Protein AF-A0A2G1WQJ3-F1 (afdb_monomer_lite)

Sequence (79 aa):
MHSDEELLEERLKWLKEAKRVQESRINHHQNPYLECFKNHYLPIQFQRLTDIDSSVLEEHIERLERDLQDAKEGEFKKK

Structure (mmCIF, N/CA/C/O backbone):
data_AF-A0A2G1WQJ3-F1
#
_entry.id   AF-A0A2G1WQJ3-F1
#
loop_
_atom_site.group_PDB
_atom_site.id
_atom_site.type_symbol
_atom_site.label_atom_id
_atom_site.label_alt_id
_atom_site.label_comp_id
_atom_site.label_asym_id
_atom_site.label_entity_id
_atom_site.label_seq_id
_a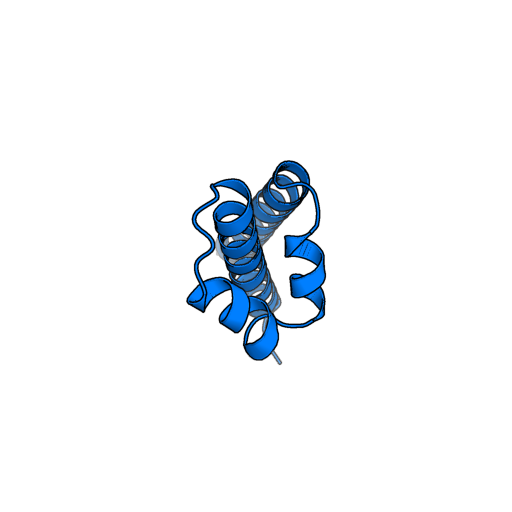tom_site.pdbx_PDB_ins_code
_atom_site.Cartn_x
_atom_site.Cartn_y
_atom_site.Cartn_z
_atom_site.occupancy
_atom_site.B_iso_or_equiv
_atom_site.auth_seq_id
_atom_site.auth_comp_id
_atom_site.auth_asym_id
_atom_site.auth_atom_id
_atom_site.pdbx_PDB_model_num
ATOM 1 N N . MET A 1 1 ? -21.014 -4.187 7.403 1.00 52.81 1 MET A N 1
ATOM 2 C CA . MET A 1 1 ? -20.564 -2.790 7.549 1.00 52.81 1 MET A CA 1
ATOM 3 C C . MET A 1 1 ? -19.120 -2.885 7.981 1.00 52.81 1 MET A C 1
ATOM 5 O O . MET A 1 1 ? -18.904 -3.437 9.048 1.00 52.81 1 MET A O 1
ATOM 9 N N . HIS A 1 2 ? -18.176 -2.499 7.125 1.00 62.16 2 HIS A N 1
ATOM 10 C CA . HIS A 1 2 ? -16.772 -2.404 7.532 1.00 62.16 2 HIS A CA 1
ATOM 11 C C . HIS A 1 2 ? -16.593 -1.134 8.352 1.00 62.16 2 HIS A C 1
ATOM 13 O O . HIS A 1 2 ? -17.254 -0.135 8.050 1.00 62.16 2 HIS A O 1
ATOM 19 N N . SER A 1 3 ? -15.784 -1.192 9.407 1.00 80.31 3 SER A N 1
ATOM 20 C CA . SER A 1 3 ? -15.418 0.022 10.135 1.00 80.31 3 SER A CA 1
ATOM 21 C C . SER A 1 3 ? -14.530 0.899 9.248 1.00 80.31 3 SER A C 1
ATOM 23 O O . SER A 1 3 ? -13.857 0.410 8.336 1.00 80.31 3 SER A O 1
ATOM 25 N N . ASP A 1 4 ? -14.522 2.206 9.504 1.00 77.19 4 ASP A N 1
ATOM 26 C CA . ASP A 1 4 ? -13.639 3.130 8.783 1.00 77.19 4 ASP A CA 1
ATOM 27 C C . ASP A 1 4 ? -12.160 2.726 8.945 1.00 77.19 4 ASP A C 1
ATOM 29 O O . ASP A 1 4 ? -11.368 2.882 8.019 1.00 77.19 4 ASP A O 1
ATOM 33 N N . GLU A 1 5 ? -11.807 2.115 10.079 1.00 81.75 5 GLU A N 1
ATOM 34 C CA . GLU A 1 5 ? -10.493 1.524 10.337 1.00 81.75 5 GLU A CA 1
ATOM 35 C C . GLU A 1 5 ? -10.173 0.366 9.380 1.00 81.75 5 GLU A C 1
ATOM 37 O O . GLU A 1 5 ? -9.134 0.395 8.726 1.00 81.75 5 GLU A O 1
ATOM 42 N N . GLU A 1 6 ? -11.071 -0.617 9.232 1.00 83.81 6 GLU A N 1
ATOM 43 C CA . GLU A 1 6 ? -10.869 -1.757 8.321 1.00 83.81 6 GLU A CA 1
ATOM 44 C C . GLU A 1 6 ? -10.665 -1.290 6.871 1.00 83.81 6 GLU A C 1
ATOM 46 O O . GLU A 1 6 ? -9.811 -1.813 6.151 1.00 83.81 6 GLU A O 1
ATOM 51 N N . LEU A 1 7 ? -11.415 -0.267 6.446 1.00 84.69 7 LEU A N 1
ATOM 52 C CA . LEU A 1 7 ? -11.281 0.325 5.114 1.00 84.69 7 LEU A CA 1
ATOM 53 C C . LEU A 1 7 ? -9.935 1.040 4.931 1.00 84.69 7 LEU A C 1
ATOM 55 O O . LEU A 1 7 ? -9.326 0.944 3.860 1.00 84.69 7 LEU A O 1
ATOM 59 N N . LEU A 1 8 ? -9.462 1.755 5.956 1.00 83.88 8 LEU A N 1
ATOM 60 C CA . LEU A 1 8 ? -8.156 2.414 5.945 1.00 83.88 8 LEU A CA 1
ATOM 61 C C . LEU A 1 8 ? -7.016 1.391 5.930 1.00 83.88 8 LEU A C 1
ATOM 63 O O . LEU A 1 8 ? -6.086 1.543 5.137 1.00 83.88 8 LEU A O 1
ATOM 67 N N . GLU A 1 9 ? -7.102 0.326 6.728 1.00 87.56 9 GLU A N 1
ATOM 68 C CA . GLU A 1 9 ? -6.107 -0.750 6.754 1.00 87.56 9 GLU A CA 1
ATOM 69 C C . GLU A 1 9 ? -6.028 -1.495 5.421 1.00 87.56 9 GLU A C 1
ATOM 71 O O . GLU A 1 9 ? -4.933 -1.720 4.893 1.00 87.56 9 GLU A O 1
ATOM 76 N N . GLU A 1 10 ? -7.176 -1.838 4.831 1.00 89.19 10 GLU A N 1
ATOM 77 C CA . GLU A 1 10 ? -7.214 -2.486 3.524 1.00 89.19 10 GLU A CA 1
ATOM 78 C C . GLU A 1 10 ? -6.612 -1.578 2.444 1.00 89.19 10 GLU A C 1
ATOM 80 O O . GLU A 1 10 ? -5.783 -2.010 1.635 1.00 89.19 10 GLU A O 1
ATOM 85 N N . ARG A 1 11 ? -6.974 -0.293 2.449 1.00 88.44 11 ARG A N 1
ATOM 86 C CA . ARG A 1 11 ? -6.431 0.682 1.503 1.00 88.44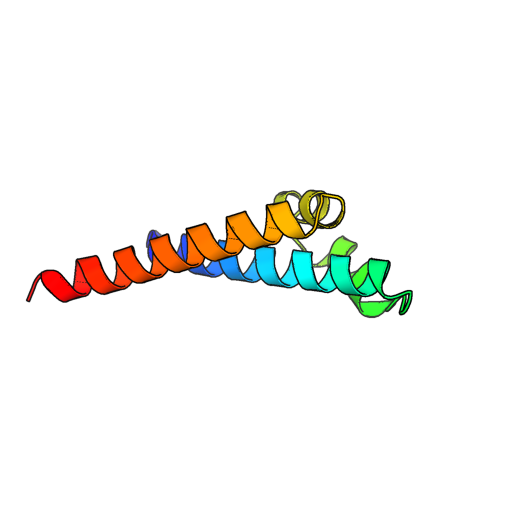 11 ARG A CA 1
ATOM 87 C C . ARG A 1 11 ? -4.923 0.851 1.666 1.00 88.44 11 ARG A C 1
ATOM 89 O O . ARG A 1 11 ? -4.208 0.861 0.663 1.00 88.44 11 ARG A O 1
ATOM 96 N N . LEU A 1 12 ? -4.434 0.924 2.903 1.00 90.38 12 LEU A N 1
ATOM 97 C CA . LEU A 1 12 ? -3.010 1.012 3.215 1.00 90.38 12 LEU A CA 1
ATOM 98 C C . LEU A 1 12 ? -2.248 -0.217 2.706 1.00 90.38 12 LEU A C 1
ATOM 100 O O . LEU A 1 12 ? -1.193 -0.086 2.083 1.00 90.38 12 LEU A O 1
ATOM 104 N N . LYS A 1 13 ? -2.801 -1.414 2.926 1.00 91.50 13 LYS A N 1
ATOM 105 C CA . LYS A 1 13 ? -2.228 -2.676 2.447 1.00 91.50 13 LYS A CA 1
ATOM 106 C C . LYS A 1 13 ? -2.025 -2.652 0.934 1.00 91.50 13 LYS A C 1
ATOM 108 O O . LYS A 1 13 ? -0.936 -2.964 0.456 1.00 91.50 13 LYS A O 1
ATOM 113 N N . TRP A 1 14 ? -3.047 -2.254 0.179 1.00 91.94 14 TRP A N 1
ATOM 114 C CA . TRP A 1 14 ? -2.956 -2.211 -1.279 1.00 91.94 14 TRP A CA 1
ATOM 115 C C . TRP A 1 14 ? -1.997 -1.135 -1.796 1.00 91.94 14 TRP A C 1
ATOM 117 O O . TRP A 1 14 ? -1.312 -1.367 -2.791 1.00 91.94 14 TRP A O 1
ATOM 127 N N . LEU A 1 15 ? -1.889 0.007 -1.113 1.00 89.88 15 LEU A N 1
ATOM 128 C CA . LEU A 1 15 ? -0.904 1.041 -1.447 1.00 89.88 15 LEU A CA 1
ATOM 129 C C . LEU A 1 15 ? 0.535 0.561 -1.234 1.00 89.88 15 LEU A C 1
ATOM 131 O O . LEU A 1 15 ? 1.387 0.787 -2.092 1.00 89.88 15 LEU A O 1
ATOM 135 N N . LYS A 1 16 ? 0.799 -0.155 -0.135 1.00 90.00 16 LYS A N 1
ATOM 136 C CA . LYS A 1 16 ? 2.113 -0.760 0.130 1.00 90.00 16 LYS A CA 1
ATOM 137 C C . LYS A 1 16 ? 2.480 -1.805 -0.922 1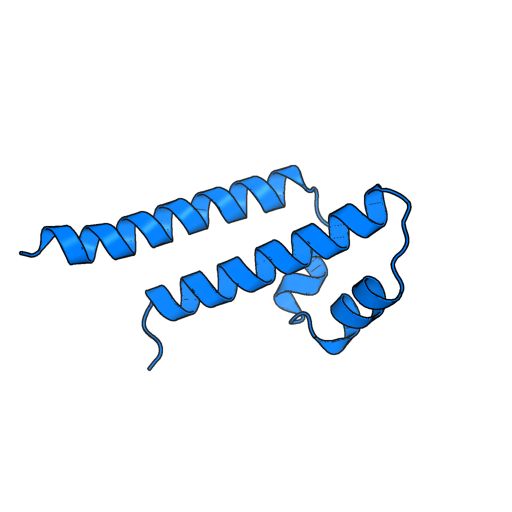.00 90.00 16 LYS A C 1
ATOM 139 O O . LYS A 1 16 ? 3.606 -1.812 -1.415 1.00 90.00 16 LYS A O 1
ATOM 144 N N . GLU A 1 17 ? 1.528 -2.645 -1.322 1.00 91.12 17 GLU A N 1
ATOM 145 C CA . GLU A 1 17 ? 1.753 -3.618 -2.396 1.00 91.12 17 GLU A CA 1
ATOM 146 C C . GLU A 1 17 ? 1.972 -2.936 -3.759 1.00 91.12 17 GLU A C 1
ATOM 148 O O . GLU A 1 17 ? 2.840 -3.360 -4.522 1.00 91.12 17 GLU A O 1
ATOM 153 N N . ALA A 1 18 ? 1.267 -1.838 -4.057 1.00 89.75 18 ALA A N 1
ATOM 154 C CA . ALA A 1 18 ? 1.519 -1.044 -5.260 1.00 89.75 18 ALA A CA 1
ATOM 155 C C . ALA A 1 18 ? 2.937 -0.439 -5.266 1.00 89.75 18 ALA A C 1
ATOM 157 O O . ALA A 1 18 ? 3.635 -0.536 -6.279 1.00 89.75 18 ALA A O 1
ATOM 158 N N . LYS A 1 19 ? 3.398 0.094 -4.123 1.00 89.44 19 LYS A N 1
ATOM 159 C CA . LYS A 1 19 ? 4.770 0.603 -3.949 1.00 89.44 19 LYS A CA 1
ATOM 160 C C . LYS A 1 19 ? 5.800 -0.498 -4.198 1.00 89.44 19 LYS A C 1
ATOM 162 O O . LYS A 1 19 ? 6.738 -0.306 -4.963 1.00 89.44 19 LYS A O 1
ATOM 167 N N . ARG A 1 20 ? 5.579 -1.691 -3.642 1.00 88.31 20 ARG A N 1
ATOM 168 C CA . ARG A 1 20 ? 6.456 -2.856 -3.836 1.00 88.31 20 ARG A CA 1
ATOM 169 C C . ARG A 1 20 ? 6.586 -3.265 -5.308 1.00 88.31 20 ARG A C 1
ATOM 171 O O . ARG A 1 20 ? 7.681 -3.586 -5.771 1.00 88.31 20 ARG A O 1
ATOM 178 N N . VAL A 1 21 ? 5.478 -3.263 -6.053 1.00 88.25 21 VAL A N 1
ATOM 179 C CA . VAL A 1 21 ? 5.487 -3.528 -7.503 1.00 88.25 21 VAL A CA 1
ATOM 180 C C . VAL A 1 21 ? 6.287 -2.451 -8.238 1.00 88.25 21 VAL A C 1
ATOM 182 O O . VAL A 1 21 ? 7.110 -2.771 -9.096 1.00 88.25 21 VAL A O 1
ATOM 185 N N . GLN A 1 22 ? 6.077 -1.182 -7.892 1.00 86.94 22 GLN A N 1
ATOM 186 C CA . GLN A 1 22 ? 6.783 -0.058 -8.498 1.00 86.94 22 GLN A CA 1
ATOM 187 C C . GLN A 1 22 ? 8.300 -0.120 -8.250 1.00 86.94 22 GLN A C 1
ATOM 189 O O . GLN A 1 22 ? 9.081 -0.013 -9.196 1.00 86.94 22 GLN A O 1
ATOM 194 N N . GLU A 1 23 ? 8.729 -0.356 -7.009 1.00 86.00 23 GLU A N 1
ATOM 195 C CA . GLU A 1 23 ? 10.143 -0.491 -6.638 1.00 86.00 23 GLU A CA 1
ATOM 196 C C . GLU A 1 23 ? 10.825 -1.634 -7.395 1.00 86.00 23 GLU A C 1
ATOM 198 O O . GLU A 1 23 ? 11.955 -1.488 -7.861 1.00 86.00 23 GLU A O 1
ATOM 203 N N . SER A 1 24 ? 10.133 -2.762 -7.587 1.00 84.94 24 SER A N 1
ATOM 204 C CA . SER A 1 24 ? 10.652 -3.872 -8.394 1.00 84.94 24 SER A CA 1
ATOM 205 C C . SER A 1 24 ? 10.908 -3.471 -9.847 1.00 84.94 24 SER A C 1
ATOM 207 O O . SER A 1 24 ? 11.875 -3.946 -10.441 1.00 84.94 24 SER A O 1
ATOM 209 N N . ARG A 1 25 ? 10.078 -2.591 -10.423 1.00 79.50 25 ARG A N 1
ATOM 210 C CA . ARG A 1 25 ? 10.271 -2.094 -11.795 1.00 79.50 25 ARG A CA 1
ATOM 211 C C . ARG A 1 25 ? 11.446 -1.123 -11.886 1.00 79.50 25 ARG A C 1
ATOM 213 O O . ARG A 1 25 ? 12.219 -1.220 -12.835 1.00 79.50 25 ARG A O 1
ATOM 220 N N . ILE A 1 26 ? 11.599 -0.234 -10.901 1.00 78.94 26 ILE A N 1
ATOM 221 C CA . ILE A 1 26 ? 12.696 0.750 -10.845 1.00 78.94 26 ILE A CA 1
ATOM 222 C C . ILE A 1 26 ? 14.046 0.058 -10.629 1.00 78.94 26 ILE A C 1
ATOM 224 O O . ILE A 1 26 ? 15.019 0.372 -11.306 1.00 78.94 26 ILE A O 1
ATOM 228 N N . ASN A 1 27 ? 14.106 -0.935 -9.740 1.00 77.38 27 ASN A N 1
ATOM 229 C CA . ASN A 1 27 ? 15.350 -1.624 -9.390 1.00 77.38 27 ASN A CA 1
ATOM 230 C C . ASN A 1 27 ? 15.864 -2.585 -10.482 1.00 77.38 27 ASN A C 1
ATOM 232 O O . ASN A 1 27 ? 16.768 -3.372 -10.213 1.00 77.38 27 ASN A O 1
ATOM 236 N N . HIS A 1 28 ? 15.280 -2.575 -11.691 1.00 65.75 28 HIS A N 1
ATOM 237 C CA . HIS A 1 28 ? 15.585 -3.457 -12.832 1.00 65.75 28 HIS A CA 1
ATOM 238 C C . HIS A 1 28 ? 15.530 -4.972 -12.554 1.00 65.75 28 HIS A C 1
ATOM 240 O O . HIS A 1 28 ? 15.688 -5.782 -13.466 1.00 65.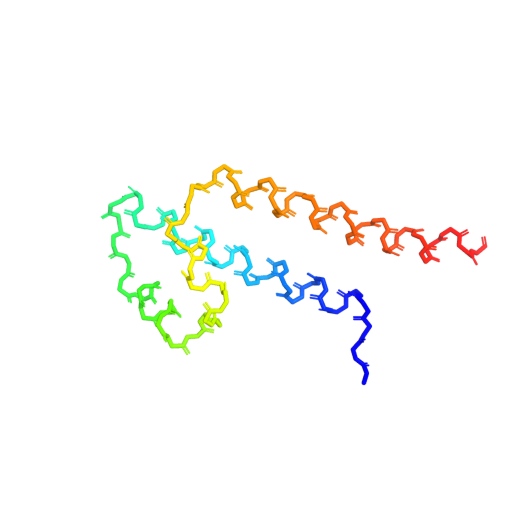75 28 HIS A O 1
ATOM 246 N N . HIS A 1 29 ? 15.210 -5.376 -11.327 1.00 66.81 29 HIS A N 1
ATOM 247 C CA . HIS A 1 29 ? 14.782 -6.714 -10.970 1.00 66.81 29 HIS A CA 1
ATOM 248 C C . HIS A 1 29 ? 13.318 -6.868 -11.374 1.00 66.81 29 HIS A C 1
ATOM 250 O O . HIS A 1 29 ? 12.427 -6.847 -10.526 1.00 66.81 29 HIS A O 1
ATOM 256 N N . GLN A 1 30 ? 13.068 -6.998 -12.682 1.00 65.00 30 GLN A N 1
ATOM 257 C CA . GLN A 1 30 ? 11.752 -7.361 -13.202 1.00 65.00 30 GLN A CA 1
ATOM 258 C C . GLN A 1 30 ? 11.356 -8.710 -12.610 1.00 65.00 30 GLN A C 1
ATOM 260 O O . GLN A 1 30 ? 11.779 -9.767 -13.078 1.00 65.00 30 GLN A O 1
ATOM 265 N N . ASN A 1 31 ? 10.581 -8.666 -11.531 1.00 81.44 31 ASN A N 1
ATOM 266 C CA . ASN A 1 31 ? 10.103 -9.857 -10.873 1.00 81.44 31 ASN A CA 1
ATOM 267 C C . ASN A 1 31 ? 8.802 -10.284 -11.570 1.00 81.44 31 ASN A C 1
ATOM 269 O O . ASN A 1 31 ? 7.78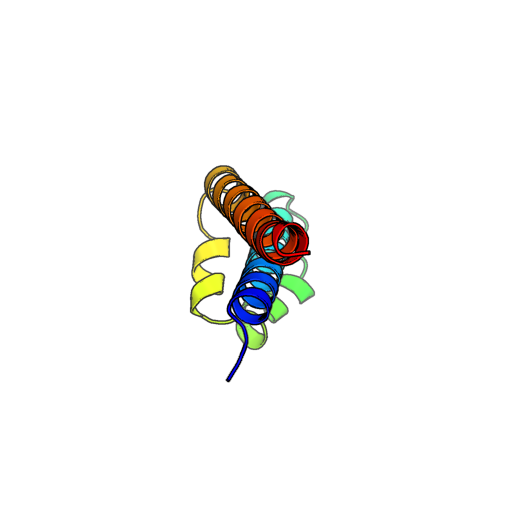0 -9.614 -11.391 1.00 81.44 31 ASN A O 1
ATOM 273 N N . PRO A 1 32 ? 8.799 -11.389 -12.340 1.00 83.12 32 PRO A N 1
ATOM 274 C CA . PRO A 1 32 ? 7.611 -11.831 -13.069 1.00 83.12 32 PRO A CA 1
ATOM 275 C C . PRO A 1 32 ? 6.432 -12.128 -12.133 1.00 83.12 32 PRO A C 1
ATOM 277 O O . PRO A 1 32 ? 5.277 -11.984 -12.530 1.00 83.12 32 PRO A O 1
ATOM 280 N N . TYR A 1 33 ? 6.706 -12.470 -10.869 1.00 86.38 33 TYR A N 1
ATOM 281 C CA . TYR A 1 33 ? 5.672 -12.607 -9.849 1.00 86.38 33 TYR A CA 1
ATOM 282 C C . TYR A 1 33 ? 4.960 -11.277 -9.569 1.00 86.38 33 TYR A C 1
ATOM 284 O O . TYR A 1 33 ? 3.737 -11.253 -9.489 1.00 86.38 33 TYR A O 1
ATOM 292 N N . LEU A 1 34 ? 5.697 -10.168 -9.452 1.00 85.44 34 LEU A N 1
ATOM 293 C CA . LEU A 1 34 ? 5.122 -8.855 -9.133 1.00 85.44 34 LEU A CA 1
ATOM 294 C C . LEU A 1 34 ? 4.371 -8.244 -10.325 1.00 85.44 34 LEU A C 1
ATOM 296 O O . LEU A 1 34 ? 3.338 -7.606 -10.132 1.00 85.44 34 LEU A O 1
ATOM 300 N N . GLU A 1 35 ? 4.815 -8.517 -11.552 1.00 84.38 35 GLU A N 1
ATOM 301 C CA . GLU A 1 35 ? 4.056 -8.202 -12.772 1.00 84.38 35 GLU A CA 1
ATOM 302 C C . GLU A 1 35 ? 2.743 -9.000 -12.842 1.00 84.38 35 GLU A C 1
ATOM 304 O O . GLU A 1 35 ? 1.670 -8.446 -13.089 1.00 84.38 35 GLU A O 1
ATOM 309 N N . CYS A 1 36 ? 2.782 -10.305 -12.553 1.00 88.38 36 CYS A N 1
ATOM 310 C CA . CYS A 1 36 ? 1.567 -11.117 -12.473 1.00 88.38 36 CYS A CA 1
ATOM 311 C C . CYS A 1 36 ? 0.632 -10.624 -11.356 1.00 88.38 36 CYS A C 1
ATOM 313 O O . CYS A 1 36 ? -0.583 -10.546 -11.555 1.00 88.38 36 CYS A O 1
ATOM 315 N N . PHE A 1 37 ? 1.201 -10.244 -10.210 1.00 88.94 37 PHE A N 1
ATOM 316 C CA . PHE A 1 37 ? 0.478 -9.706 -9.065 1.00 88.94 37 PHE A CA 1
ATOM 317 C C . PHE A 1 37 ? -0.254 -8.403 -9.401 1.00 88.94 37 PHE A C 1
ATOM 319 O O . PHE A 1 37 ? -1.452 -8.299 -9.131 1.00 88.94 37 PHE A O 1
ATOM 326 N N . LYS A 1 38 ? 0.422 -7.451 -10.065 1.00 87.19 38 LYS A N 1
ATOM 327 C CA . LYS A 1 38 ? -0.192 -6.206 -10.558 1.00 87.19 38 LYS A CA 1
ATOM 328 C C . LYS A 1 38 ? -1.440 -6.493 -11.390 1.00 87.19 38 LYS A C 1
ATOM 330 O O . LYS A 1 38 ? -2.462 -5.852 -11.189 1.00 87.19 38 LYS A O 1
ATOM 335 N N . ASN A 1 39 ? -1.360 -7.457 -12.304 1.00 86.88 39 ASN A N 1
ATOM 336 C CA . ASN A 1 39 ? -2.423 -7.701 -13.277 1.00 86.88 39 ASN A CA 1
ATOM 337 C C . ASN A 1 39 ? -3.605 -8.514 -12.719 1.00 86.88 39 ASN A C 1
ATOM 339 O O . ASN A 1 39 ? -4.735 -8.292 -13.146 1.00 86.88 39 ASN A O 1
ATOM 343 N N . HIS A 1 40 ? -3.365 -9.437 -11.779 1.00 87.94 40 HIS A N 1
ATOM 344 C CA . HIS A 1 40 ? -4.386 -10.401 -11.333 1.00 87.94 40 HIS A CA 1
ATOM 345 C C . HIS A 1 40 ? -4.886 -10.190 -9.901 1.00 87.94 40 HIS A C 1
ATOM 347 O O . HIS A 1 40 ? -6.004 -10.593 -9.592 1.00 87.94 40 HIS A O 1
ATOM 353 N N . TYR A 1 41 ? -4.075 -9.591 -9.026 1.00 88.38 41 TYR A N 1
ATOM 354 C CA . TYR A 1 41 ? -4.367 -9.507 -7.591 1.00 88.38 41 TYR A CA 1
ATOM 355 C C . TYR A 1 41 ? -4.513 -8.072 -7.097 1.00 88.38 41 TYR A C 1
ATOM 357 O O . TYR A 1 41 ? -5.299 -7.818 -6.188 1.00 88.38 41 TYR A O 1
ATOM 365 N N . LEU A 1 42 ? -3.780 -7.129 -7.691 1.00 89.62 42 LEU A N 1
ATOM 366 C CA . LEU A 1 42 ? -3.867 -5.728 -7.311 1.00 89.62 42 LEU A CA 1
ATOM 367 C C . LEU A 1 42 ? -5.169 -5.119 -7.869 1.00 89.62 42 LEU A C 1
ATOM 369 O O . LEU A 1 42 ? -5.386 -5.172 -9.085 1.00 89.62 42 LEU A O 1
ATOM 373 N N . PRO A 1 43 ? -6.037 -4.513 -7.037 1.00 91.94 43 PRO A N 1
ATOM 374 C CA . PRO A 1 43 ? -7.268 -3.910 -7.534 1.00 91.94 43 PRO A CA 1
ATOM 375 C C . PRO A 1 43 ? -6.977 -2.776 -8.524 1.00 91.94 43 PRO A C 1
ATOM 377 O O . PRO A 1 43 ? -6.024 -2.015 -8.349 1.00 91.94 43 PRO A O 1
ATOM 380 N N . ILE A 1 44 ? -7.832 -2.618 -9.541 1.00 87.69 44 ILE A N 1
ATOM 381 C CA . ILE A 1 44 ? -7.633 -1.685 -10.672 1.00 87.69 44 ILE A CA 1
ATOM 382 C C . ILE A 1 44 ? -7.313 -0.254 -10.212 1.00 87.69 44 ILE A C 1
ATOM 384 O O . ILE A 1 44 ? -6.471 0.422 -10.804 1.00 87.69 44 ILE A O 1
ATOM 388 N N . GLN A 1 45 ? -7.950 0.203 -9.133 1.00 86.44 45 GLN A N 1
ATOM 389 C CA . GLN A 1 45 ? -7.714 1.534 -8.569 1.00 86.44 45 GLN A CA 1
ATOM 390 C C . GLN A 1 45 ? -6.274 1.739 -8.063 1.00 86.44 45 GLN A C 1
ATOM 392 O O . GLN A 1 45 ? -5.764 2.852 -8.143 1.00 86.44 45 GLN A O 1
ATOM 397 N N . PHE A 1 46 ? -5.600 0.676 -7.613 1.00 87.44 46 PHE A N 1
ATOM 398 C CA . PHE A 1 46 ? -4.207 0.708 -7.156 1.00 87.44 46 PHE A CA 1
ATOM 399 C C . PHE A 1 46 ? -3.211 0.328 -8.258 1.00 87.44 46 PHE A C 1
ATOM 401 O O . PHE A 1 46 ? -2.052 0.721 -8.181 1.00 87.44 46 PHE A O 1
ATOM 408 N N . GLN A 1 47 ? -3.639 -0.359 -9.326 1.00 87.44 47 GLN A N 1
ATOM 409 C CA . GLN A 1 47 ? -2.770 -0.654 -10.476 1.00 87.44 47 GLN A CA 1
ATOM 410 C C . GLN A 1 47 ? -2.186 0.613 -11.098 1.00 87.44 47 GLN A C 1
ATOM 412 O O . GLN A 1 47 ? -0.990 0.663 -11.376 1.00 87.44 47 GLN A O 1
ATOM 417 N N . ARG A 1 48 ? -3.004 1.661 -11.245 1.00 84.94 48 ARG A N 1
ATOM 418 C CA . ARG A 1 48 ? -2.564 2.964 -11.771 1.00 84.94 48 ARG A CA 1
ATOM 419 C C . ARG A 1 48 ? -1.540 3.654 -10.869 1.00 84.94 48 ARG A C 1
ATOM 421 O O . ARG A 1 48 ? -0.745 4.447 -11.354 1.00 84.94 48 ARG A O 1
ATOM 428 N N . LEU A 1 49 ? -1.539 3.334 -9.575 1.00 85.50 49 LEU A N 1
ATOM 429 C CA . LEU A 1 49 ? -0.593 3.890 -8.609 1.00 85.50 49 LEU A CA 1
ATOM 430 C C . LEU A 1 49 ? 0.793 3.237 -8.697 1.00 85.50 49 LEU A C 1
ATOM 432 O O . LEU A 1 49 ? 1.744 3.751 -8.131 1.00 85.50 49 LEU A O 1
ATOM 436 N N . THR A 1 50 ? 0.940 2.135 -9.434 1.00 83.88 50 THR A N 1
ATOM 437 C CA . THR A 1 50 ? 2.266 1.551 -9.713 1.00 83.88 50 THR A CA 1
ATOM 438 C C . THR A 1 50 ? 3.041 2.306 -10.801 1.00 83.88 50 THR A C 1
ATOM 440 O O . THR A 1 50 ? 4.206 1.998 -11.046 1.00 83.88 50 THR A O 1
ATOM 443 N N . ASP A 1 51 ? 2.383 3.250 -11.484 1.00 83.69 51 ASP A N 1
ATOM 444 C CA . ASP A 1 51 ? 2.924 4.018 -12.610 1.00 83.69 51 ASP A CA 1
ATOM 445 C C . ASP A 1 51 ? 3.133 5.514 -12.268 1.00 83.69 51 ASP A C 1
ATOM 447 O O . ASP A 1 51 ? 3.621 6.268 -13.108 1.00 83.69 51 ASP A O 1
ATOM 451 N N . ILE A 1 52 ? 2.767 5.956 -11.055 1.00 84.31 52 ILE A N 1
ATOM 452 C CA . ILE A 1 52 ? 3.002 7.329 -10.560 1.00 84.31 52 ILE A CA 1
ATOM 453 C C . ILE A 1 52 ? 4.353 7.436 -9.848 1.00 84.31 52 ILE A C 1
ATOM 455 O O . ILE A 1 52 ? 5.007 6.431 -9.618 1.00 84.31 52 ILE A O 1
ATOM 459 N N . ASP A 1 53 ? 4.778 8.642 -9.473 1.00 83.62 53 ASP A N 1
ATOM 460 C CA . ASP A 1 53 ? 6.029 8.845 -8.738 1.00 83.62 53 ASP A CA 1
ATOM 461 C C . ASP A 1 53 ? 5.997 8.208 -7.332 1.00 83.62 53 ASP A C 1
ATOM 463 O O . ASP A 1 53 ? 4.992 8.298 -6.620 1.00 83.62 53 ASP A O 1
ATOM 467 N N . SER A 1 54 ? 7.100 7.567 -6.924 1.00 82.38 54 SER A N 1
ATOM 468 C CA . SER A 1 54 ? 7.189 6.855 -5.642 1.00 82.38 54 SER A CA 1
ATOM 469 C C . SER A 1 54 ? 7.062 7.792 -4.444 1.00 82.38 54 SER A C 1
ATOM 471 O O . SER A 1 54 ? 6.505 7.388 -3.428 1.00 82.38 54 SER A O 1
ATOM 473 N N . SER A 1 55 ? 7.522 9.041 -4.566 1.00 85.06 55 SER A N 1
ATOM 474 C CA . SER A 1 55 ? 7.412 10.042 -3.499 1.00 85.06 55 SER A CA 1
ATOM 475 C C . SER A 1 55 ? 5.958 10.430 -3.221 1.00 85.06 55 SER A C 1
ATOM 477 O O . SER A 1 55 ? 5.553 10.544 -2.068 1.00 85.06 55 SER A O 1
ATOM 479 N N . VAL A 1 56 ? 5.137 10.540 -4.270 1.00 86.06 56 VAL A N 1
ATOM 480 C CA . VAL A 1 56 ? 3.702 10.848 -4.150 1.00 86.06 56 VAL A CA 1
ATOM 481 C C . VAL A 1 56 ? 2.955 9.691 -3.488 1.00 86.06 56 VAL A C 1
ATOM 483 O O . VAL A 1 56 ? 2.066 9.905 -2.663 1.00 86.06 56 VAL A O 1
ATOM 486 N N . LEU A 1 57 ? 3.310 8.454 -3.846 1.00 85.31 57 LEU A N 1
ATOM 487 C CA . LEU A 1 57 ? 2.726 7.264 -3.236 1.00 85.31 57 LEU A CA 1
ATOM 488 C C . LEU A 1 57 ? 3.123 7.136 -1.759 1.00 85.31 57 LEU A C 1
ATOM 490 O O . LEU A 1 57 ? 2.286 6.788 -0.928 1.00 85.31 57 LEU A O 1
ATOM 494 N N . GLU A 1 58 ? 4.376 7.443 -1.433 1.00 88.00 58 GLU A N 1
ATOM 495 C CA . GLU A 1 58 ? 4.901 7.426 -0.070 1.00 88.00 58 GLU A CA 1
ATOM 496 C C . GLU A 1 58 ? 4.222 8.472 0.819 1.00 88.00 58 GLU A C 1
ATOM 498 O O . GLU A 1 58 ? 3.714 8.114 1.879 1.00 88.00 58 GLU A O 1
ATOM 503 N N . GLU A 1 59 ? 4.067 9.712 0.347 1.00 89.38 59 GLU A N 1
ATOM 504 C CA . GLU A 1 59 ? 3.331 10.756 1.074 1.00 89.38 59 GLU A CA 1
ATOM 505 C C . GLU A 1 59 ? 1.875 10.336 1.357 1.00 89.38 59 GLU A C 1
ATOM 507 O O . GLU A 1 59 ? 1.335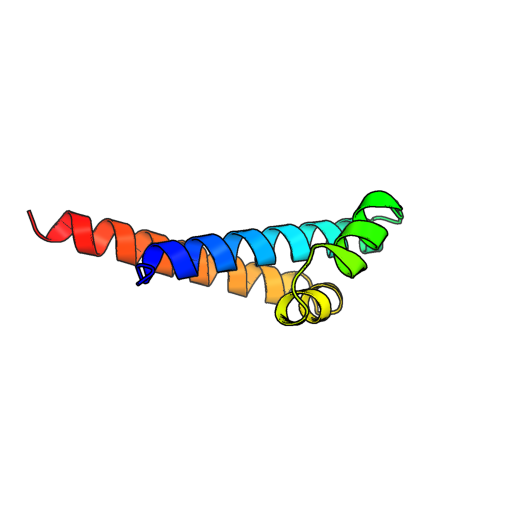 10.564 2.445 1.00 89.38 59 GLU A O 1
ATOM 512 N N . HIS A 1 60 ? 1.231 9.674 0.389 1.00 86.75 60 HIS A N 1
ATOM 513 C CA . HIS A 1 60 ? -0.130 9.166 0.553 1.00 86.75 60 HIS A CA 1
ATOM 514 C C . HIS A 1 60 ? -0.210 8.040 1.595 1.00 86.75 60 HIS A C 1
ATOM 516 O O . HIS A 1 60 ? -1.168 7.993 2.370 1.00 86.75 60 HIS A O 1
ATOM 522 N N . ILE A 1 61 ? 0.781 7.141 1.626 1.00 89.44 61 ILE A N 1
ATOM 523 C CA . ILE A 1 61 ? 0.884 6.074 2.631 1.00 89.44 61 ILE A CA 1
ATOM 524 C C . ILE A 1 61 ? 1.063 6.693 4.017 1.00 89.44 61 ILE A C 1
ATOM 526 O O . ILE A 1 61 ? 0.266 6.399 4.901 1.00 89.44 61 ILE A O 1
ATOM 530 N N . GLU A 1 62 ? 2.031 7.593 4.194 1.00 90.44 62 GLU A N 1
ATOM 531 C CA . GLU A 1 62 ? 2.305 8.235 5.486 1.00 90.44 62 GLU A CA 1
ATOM 532 C C . GLU A 1 62 ? 1.090 8.991 6.030 1.00 90.44 62 GLU A C 1
ATOM 534 O O . GLU A 1 62 ? 0.805 8.977 7.229 1.00 90.44 62 GLU A O 1
ATOM 539 N N . ARG A 1 63 ? 0.342 9.663 5.149 1.00 89.69 63 ARG A N 1
ATOM 540 C CA . ARG A 1 63 ? -0.898 10.336 5.535 1.00 89.69 63 ARG A CA 1
ATOM 541 C C . ARG A 1 63 ? -1.939 9.350 6.057 1.00 89.69 63 ARG A C 1
ATOM 543 O O . ARG A 1 63 ? -2.492 9.596 7.121 1.00 89.69 63 ARG A O 1
ATOM 550 N N . LEU A 1 64 ? -2.173 8.245 5.352 1.00 87.06 64 LEU A N 1
ATOM 551 C CA . LEU A 1 64 ? -3.134 7.233 5.790 1.00 87.06 64 LEU A CA 1
ATOM 552 C C . LEU A 1 64 ? -2.683 6.498 7.053 1.00 87.06 64 LEU A C 1
ATOM 554 O O . LEU A 1 64 ? -3.529 6.125 7.855 1.00 87.06 64 LEU A O 1
ATOM 558 N N . GLU A 1 65 ? -1.378 6.301 7.259 1.00 88.44 65 GLU A N 1
ATOM 559 C CA . GLU A 1 65 ? -0.856 5.742 8.512 1.00 88.44 65 GLU A CA 1
ATOM 560 C C . GLU A 1 65 ? -1.135 6.666 9.695 1.00 88.44 65 GLU A C 1
ATOM 562 O O . GLU A 1 65 ? -1.544 6.183 10.748 1.00 88.44 65 GLU A O 1
ATOM 567 N N . ARG A 1 66 ? -0.982 7.985 9.514 1.00 87.25 66 ARG A N 1
ATOM 568 C CA . ARG A 1 66 ? -1.381 8.968 10.530 1.00 87.25 66 ARG A CA 1
ATOM 569 C C . ARG A 1 66 ? -2.883 8.963 10.767 1.00 87.25 66 ARG A C 1
ATOM 571 O O . ARG A 1 66 ? -3.285 8.860 11.915 1.00 87.25 66 ARG A O 1
ATOM 578 N N . ASP A 1 67 ? -3.694 9.003 9.712 1.00 85.31 67 ASP A N 1
ATOM 579 C CA . ASP A 1 67 ? -5.157 8.993 9.842 1.00 85.31 67 ASP A CA 1
ATOM 580 C C . ASP A 1 67 ? -5.646 7.708 10.543 1.00 85.31 67 ASP A C 1
ATOM 582 O O . ASP A 1 67 ? -6.543 7.752 11.382 1.00 85.31 67 ASP A O 1
ATOM 586 N N . LEU A 1 68 ? -5.022 6.559 10.250 1.00 85.81 68 LEU A N 1
ATOM 587 C CA . LEU A 1 68 ? -5.296 5.285 10.916 1.00 85.81 68 LEU A CA 1
ATOM 588 C C . LEU A 1 68 ? -4.867 5.310 12.389 1.00 85.81 68 LEU A C 1
ATOM 590 O O . LEU A 1 68 ? -5.596 4.823 13.251 1.00 85.81 68 LEU A O 1
ATOM 594 N N . GLN A 1 69 ? -3.691 5.865 12.683 1.00 85.44 69 GLN A N 1
ATOM 595 C CA . GLN A 1 69 ? -3.201 6.018 14.050 1.00 85.44 69 GLN A CA 1
ATOM 596 C C . GLN A 1 69 ? -4.109 6.954 14.856 1.00 85.44 69 GLN A C 1
ATOM 598 O O . GLN A 1 69 ? -4.492 6.610 15.969 1.00 85.44 69 GLN A O 1
ATOM 603 N N . ASP A 1 70 ? -4.521 8.083 14.283 1.00 83.50 70 ASP A N 1
ATOM 604 C CA . ASP A 1 70 ? -5.455 9.031 14.889 1.00 83.50 70 ASP A CA 1
ATOM 605 C C . ASP A 1 70 ? -6.846 8.415 15.078 1.00 83.50 70 ASP A C 1
ATOM 607 O O . ASP A 1 70 ? -7.501 8.694 16.080 1.00 83.50 70 ASP A O 1
ATOM 611 N N . ALA A 1 71 ? -7.304 7.548 14.168 1.00 80.94 71 ALA A N 1
ATOM 612 C CA . ALA A 1 71 ? -8.547 6.799 14.342 1.00 80.94 71 ALA A CA 1
ATOM 613 C C . ALA A 1 71 ? -8.445 5.820 15.527 1.00 80.94 71 ALA A C 1
ATOM 615 O O . ALA A 1 71 ? -9.307 5.830 16.409 1.00 80.94 71 ALA A O 1
ATOM 616 N N . LYS A 1 72 ? -7.346 5.056 15.607 1.00 78.69 72 LYS A N 1
ATOM 617 C CA . LYS A 1 72 ? -7.041 4.142 16.724 1.00 78.69 72 LYS A CA 1
ATOM 618 C C . LYS A 1 72 ? -6.907 4.887 18.058 1.00 78.69 72 LYS A C 1
ATOM 620 O O . LYS A 1 72 ? -7.429 4.446 19.081 1.00 78.69 72 LYS A O 1
ATOM 625 N N . GLU A 1 73 ? -6.236 6.038 18.065 1.00 78.94 73 GLU A N 1
ATOM 626 C CA . GLU A 1 73 ? -6.037 6.877 19.253 1.00 78.94 73 GLU A CA 1
ATOM 627 C C . GLU A 1 73 ? -7.286 7.680 19.642 1.00 78.94 73 GLU A C 1
ATOM 629 O O . GLU A 1 73 ? -7.529 7.915 20.827 1.00 78.94 73 GLU A O 1
ATOM 634 N N . GLY A 1 74 ? -8.100 8.087 18.670 1.00 64.12 74 GLY A N 1
ATOM 635 C CA . GLY A 1 74 ? -9.386 8.753 18.861 1.00 64.12 74 GLY A CA 1
ATOM 636 C C . GLY A 1 74 ? -10.432 7.840 19.500 1.00 64.12 74 GLY A C 1
ATOM 637 O O . GLY A 1 74 ? -11.247 8.310 20.298 1.00 64.12 74 GLY A O 1
ATOM 638 N N . GLU A 1 75 ? -10.362 6.531 19.239 1.00 54.44 75 GLU A N 1
ATOM 639 C CA . GLU A 1 75 ? -11.065 5.526 20.042 1.00 54.44 75 GLU A CA 1
ATOM 640 C C . GLU A 1 75 ? -10.445 5.364 21.440 1.00 54.44 75 GLU A C 1
ATOM 642 O O . GLU A 1 75 ? -11.170 5.251 22.432 1.00 54.44 75 GLU A O 1
ATOM 647 N N . PHE A 1 76 ? -9.116 5.438 21.560 1.00 46.09 76 PHE A N 1
ATOM 648 C CA . PHE A 1 76 ? -8.408 5.299 22.839 1.00 46.09 76 PHE A CA 1
ATOM 649 C C . PHE A 1 76 ? -8.621 6.475 23.811 1.00 46.09 76 PHE A C 1
ATOM 651 O O . PHE A 1 76 ? -8.615 6.275 25.026 1.00 46.09 76 PHE A O 1
ATOM 658 N N . LYS A 1 77 ? -8.849 7.696 23.310 1.00 45.91 77 LYS A N 1
ATOM 659 C CA . LYS A 1 77 ? -9.100 8.905 24.123 1.00 45.91 77 LYS A CA 1
ATOM 660 C C . LYS A 1 77 ? -10.538 9.034 24.649 1.00 45.91 77 LYS A C 1
ATOM 662 O O . LYS A 1 77 ? -10.849 10.028 25.301 1.00 45.91 77 LYS A O 1
ATOM 667 N N . LYS A 1 78 ? -11.413 8.051 24.406 1.00 42.00 78 LYS A N 1
ATOM 668 C CA . LYS A 1 78 ? -12.785 7.988 24.956 1.00 42.00 78 LYS A CA 1
ATOM 669 C C . LYS A 1 78 ? -12.935 7.063 26.180 1.00 42.00 78 LYS A C 1
ATOM 671 O O . LYS A 1 78 ? -14.040 6.583 26.434 1.00 42.00 78 LYS A O 1
ATOM 676 N N . LYS A 1 79 ? -11.865 6.813 26.940 1.00 39.59 79 LYS A N 1
ATOM 677 C CA . LYS A 1 79 ? -11.934 6.100 28.228 1.00 39.59 79 LYS A CA 1
ATOM 678 C C . LYS A 1 79 ? -11.736 7.017 29.423 1.00 39.59 79 LYS A C 1
ATOM 680 O O . LYS A 1 79 ? -10.809 7.852 29.368 1.00 39.59 79 LYS A O 1
#

Foldseek 3Di:
DDDPLNVLVVVLVLLVLLLVLLVCVVVVVNDVVSVVCLVPPRDPVSSVVSVDDSVVSVVVSVVSVVVSVCVVVVVVVPD

Radius of gyration: 14.72 Å; chains: 1; bounding box: 36×24×42 Å

pLDDT: mean 81.7, std 11.83, range [39.59, 91.94]

Secondary structure (DSSP, 8-state):
---HHHHHHHHHHHHHHHHHHHHHHHTS---HHHHHHHHHTS-HHHHGGGSS-HHHHHHHHHHHHHHHHHHHHHHHTT-